Protein AF-A0A976DSD1-F1 (afdb_monomer_lite)

Secondary structure (DSSP, 8-state):
-HHHHHHHHHHHGGG--S-----EEEE---S---TT-EEEEEE-SS-HHHHHHHHHHTT-EEEEEEEPPTT----HHHHHHHHHHHHHTT-EEEEEHHHHTTS-GGGTTTSEEE-EEEE-S--HHHHHHHHTTT-

Radius of gyration: 18.36 Å; chains: 1; bounding box: 45×28×47 Å

pLDDT: mean 93.77, std 4.38, range [74.38, 98.62]

Sequence (135 aa):
GAAAQASFATIWGPQIPVPLVTAELLPLQTGMDWQGQRLLAFAGIADPERFFTTLRNLGADVIRGEGLADHAPLSETLLKRLEAEAFANGAQLVTTEKDAARLPPHWRMRVLTLVVRLEVPDWSAIDAALARLGL

Structure (mmCIF, N/CA/C/O backbone):
data_AF-A0A976DSD1-F1
#
_entry.id   AF-A0A976DSD1-F1
#
loop_
_atom_site.group_PDB
_atom_site.id
_atom_site.type_symbol
_atom_site.label_atom_id
_atom_site.label_alt_id
_atom_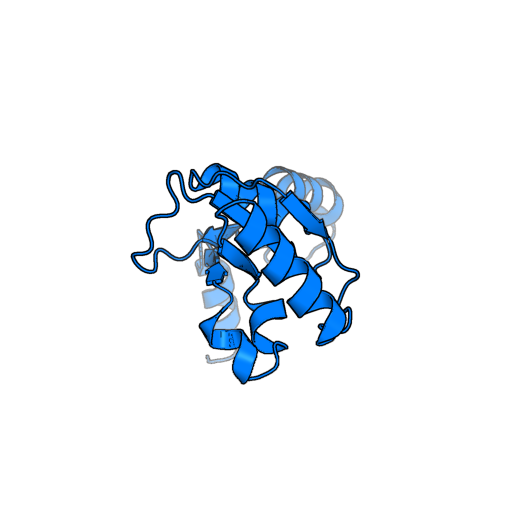site.label_comp_id
_atom_site.label_asym_id
_atom_site.label_entity_id
_atom_site.label_seq_id
_atom_site.pdbx_PDB_ins_code
_atom_site.Cartn_x
_atom_site.Cartn_y
_atom_site.Cartn_z
_atom_site.occupancy
_atom_site.B_iso_or_equiv
_atom_site.auth_seq_id
_atom_site.auth_comp_id
_atom_site.auth_asym_id
_atom_site.auth_atom_id
_atom_site.pdbx_PDB_model_num
ATOM 1 N N . GLY A 1 1 ? 1.416 2.402 -13.487 1.00 76.81 1 GLY A N 1
ATOM 2 C CA . GLY A 1 1 ? 0.449 1.678 -14.334 1.00 76.81 1 GLY A 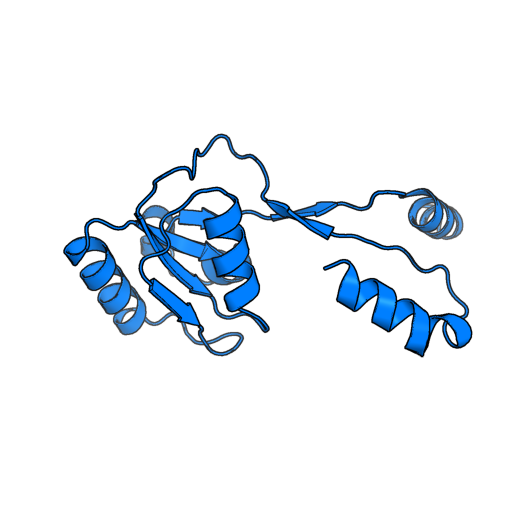CA 1
ATOM 3 C C . GLY A 1 1 ? 0.795 1.876 -15.795 1.00 76.81 1 GLY A C 1
ATOM 4 O O . GLY A 1 1 ? 1.713 2.643 -16.082 1.00 76.81 1 GLY A O 1
ATOM 5 N N . ALA A 1 2 ? 0.057 1.225 -16.695 1.00 84.94 2 ALA A N 1
ATOM 6 C CA . ALA A 1 2 ? 0.336 1.204 -18.135 1.00 84.94 2 ALA A CA 1
ATOM 7 C C . ALA A 1 2 ? 0.488 2.604 -18.764 1.00 84.94 2 ALA A C 1
ATOM 9 O O . ALA A 1 2 ? 1.444 2.841 -19.494 1.00 84.94 2 ALA A O 1
ATOM 10 N N . ALA A 1 3 ? -0.378 3.564 -18.409 1.00 88.44 3 ALA A N 1
ATOM 11 C CA . ALA A 1 3 ? -0.300 4.934 -18.928 1.00 88.44 3 ALA A CA 1
ATOM 12 C C . ALA A 1 3 ? 1.036 5.624 -18.593 1.00 88.44 3 ALA A C 1
ATOM 14 O O . ALA A 1 3 ? 1.683 6.176 -19.474 1.00 88.44 3 ALA A O 1
ATOM 15 N N . ALA A 1 4 ? 1.494 5.526 -17.339 1.00 88.12 4 ALA A N 1
ATOM 16 C CA . ALA A 1 4 ? 2.766 6.115 -16.920 1.00 88.12 4 ALA A CA 1
ATOM 17 C C . ALA A 1 4 ? 3.968 5.484 -17.644 1.00 88.12 4 ALA A C 1
ATOM 19 O O . ALA A 1 4 ? 4.911 6.186 -17.996 1.00 88.12 4 ALA A O 1
ATOM 20 N N . GLN A 1 5 ? 3.924 4.173 -17.904 1.00 92.00 5 GLN A N 1
ATOM 21 C CA . GLN A 1 5 ? 4.973 3.482 -18.660 1.00 92.00 5 GLN A CA 1
ATOM 22 C C . GLN A 1 5 ? 4.969 3.885 -20.137 1.00 92.00 5 GLN A C 1
ATOM 24 O O . GLN A 1 5 ? 6.032 4.148 -20.692 1.00 92.00 5 GLN A O 1
ATOM 29 N N . ALA A 1 6 ? 3.793 4.014 -20.755 1.00 92.75 6 ALA A N 1
ATOM 30 C CA . ALA A 1 6 ? 3.665 4.505 -22.125 1.00 92.75 6 ALA A CA 1
ATOM 31 C C . ALA A 1 6 ? 4.179 5.949 -22.259 1.00 92.75 6 ALA A C 1
ATOM 33 O O . ALA A 1 6 ? 4.930 6.258 -23.187 1.00 92.75 6 ALA A O 1
ATOM 34 N N . SER A 1 7 ? 3.846 6.823 -21.303 1.00 94.44 7 SER A N 1
ATOM 35 C CA . SER A 1 7 ? 4.386 8.186 -21.248 1.00 94.44 7 SER A CA 1
ATOM 36 C C . SER A 1 7 ? 5.903 8.185 -21.075 1.00 94.44 7 SER A C 1
ATOM 38 O O . SER A 1 7 ? 6.591 8.913 -21.786 1.00 94.44 7 SER A O 1
ATOM 40 N N . PHE A 1 8 ? 6.440 7.341 -20.190 1.00 94.50 8 PHE A N 1
ATOM 41 C CA . PHE A 1 8 ? 7.884 7.208 -20.004 1.00 94.50 8 PHE A CA 1
ATOM 42 C C . PHE A 1 8 ? 8.584 6.769 -21.297 1.00 94.50 8 PHE A C 1
ATOM 44 O O . PHE A 1 8 ? 9.536 7.420 -21.719 1.00 94.50 8 PHE A O 1
ATOM 51 N N . ALA A 1 9 ? 8.086 5.723 -21.962 1.00 93.06 9 ALA A N 1
ATOM 52 C CA . ALA A 1 9 ? 8.643 5.231 -23.221 1.00 93.06 9 ALA A CA 1
ATOM 53 C C . ALA A 1 9 ? 8.582 6.289 -24.336 1.00 93.06 9 ALA A C 1
ATOM 55 O O . ALA A 1 9 ? 9.525 6.426 -25.107 1.00 93.06 9 ALA A O 1
ATOM 56 N N . THR A 1 10 ? 7.510 7.082 -24.383 1.00 94.88 10 THR A N 1
ATOM 57 C CA . THR A 1 10 ? 7.351 8.155 -25.377 1.00 94.88 10 THR A CA 1
ATOM 58 C C . THR A 1 10 ? 8.328 9.309 -25.138 1.00 94.88 10 THR A C 1
ATOM 60 O O . THR A 1 10 ? 8.953 9.790 -26.079 1.00 94.88 10 THR A O 1
ATOM 63 N N . ILE A 1 11 ? 8.467 9.764 -23.888 1.00 96.00 11 ILE A N 1
ATOM 64 C CA . ILE A 1 11 ? 9.284 10.939 -23.540 1.00 96.00 11 ILE A CA 1
ATOM 65 C C . ILE A 1 11 ? 10.778 10.590 -23.530 1.00 96.00 11 ILE A C 1
ATOM 67 O O . ILE A 1 11 ? 11.603 11.344 -24.049 1.00 96.00 11 ILE A O 1
ATOM 71 N N . TRP A 1 12 ? 11.126 9.450 -22.934 1.00 95.31 12 TRP A N 1
ATOM 72 C CA . TRP A 1 12 ? 12.508 9.095 -22.615 1.00 95.31 12 TRP A CA 1
ATOM 73 C C . TRP A 1 12 ? 13.058 7.944 -23.450 1.00 95.31 12 TRP A C 1
ATOM 75 O O . TRP A 1 12 ? 14.273 7.838 -23.569 1.00 95.31 12 TRP A O 1
ATOM 85 N N . GLY A 1 13 ? 12.212 7.110 -24.061 1.00 92.62 13 GLY A N 1
ATOM 86 C CA . GLY A 1 13 ? 12.647 5.943 -24.841 1.00 92.62 13 GLY A CA 1
ATOM 87 C C . GLY A 1 13 ? 13.733 6.250 -25.881 1.00 92.62 13 GLY A C 1
ATOM 88 O O . GLY A 1 13 ? 14.748 5.558 -25.879 1.00 92.62 13 GLY A O 1
ATOM 89 N N . PRO A 1 14 ? 13.616 7.320 -26.695 1.00 93.81 14 PRO A N 1
ATOM 90 C CA . PRO A 1 14 ? 14.658 7.689 -27.659 1.00 93.81 14 PRO A CA 1
ATOM 91 C C . PRO A 1 14 ? 16.010 8.081 -27.037 1.00 93.81 14 PRO A C 1
ATOM 93 O O . PRO A 1 14 ? 17.015 8.117 -27.742 1.00 93.81 14 PRO A O 1
ATOM 96 N N . GLN A 1 15 ? 16.042 8.413 -25.743 1.00 94.94 15 GLN A N 1
ATOM 97 C CA . GLN A 1 15 ? 17.224 8.905 -25.026 1.00 94.94 15 GLN A CA 1
ATOM 98 C C . GLN A 1 15 ? 17.893 7.826 -24.162 1.00 94.94 15 GLN A C 1
ATOM 100 O O . GLN A 1 15 ? 18.965 8.069 -23.609 1.00 94.94 15 GLN A O 1
ATOM 105 N N . ILE A 1 16 ? 17.276 6.649 -24.014 1.00 92.50 16 ILE A N 1
ATOM 106 C CA . ILE A 1 16 ? 17.764 5.576 -23.145 1.00 92.50 16 ILE A CA 1
ATOM 107 C C . ILE A 1 16 ? 18.503 4.541 -24.010 1.00 92.50 16 ILE A C 1
ATOM 109 O O . ILE A 1 16 ? 17.861 3.803 -24.753 1.00 92.50 16 ILE A O 1
ATOM 113 N N . PRO A 1 17 ? 19.845 4.442 -23.925 1.00 91.44 17 PRO A N 1
ATOM 114 C CA . PRO A 1 17 ? 20.631 3.539 -24.771 1.00 91.44 17 PRO A CA 1
ATOM 115 C C . PRO A 1 17 ? 20.655 2.088 -24.261 1.00 91.44 17 PRO A C 1
ATOM 117 O O . PRO A 1 17 ? 21.323 1.236 -24.845 1.00 91.44 17 PRO A O 1
ATOM 120 N N . VAL A 1 18 ? 19.982 1.809 -23.143 1.00 89.94 18 VAL A N 1
ATOM 121 C CA . VAL A 1 18 ? 19.935 0.490 -22.500 1.00 89.94 18 VAL A CA 1
ATOM 122 C C . VAL A 1 18 ? 18.570 -0.173 -22.709 1.00 89.94 18 VAL A C 1
ATOM 124 O O . VAL A 1 18 ? 17.587 0.533 -22.936 1.00 89.94 18 VAL A O 1
ATOM 127 N N . PRO A 1 19 ? 18.473 -1.514 -22.616 1.00 90.00 19 PRO A N 1
ATOM 128 C CA . PRO A 1 19 ? 17.188 -2.202 -22.694 1.00 90.00 19 PRO A CA 1
ATOM 129 C C . PRO A 1 19 ? 16.187 -1.668 -21.662 1.00 90.00 19 PRO A C 1
ATOM 131 O O . PRO A 1 19 ? 16.525 -1.497 -20.489 1.00 90.00 19 PRO A O 1
ATOM 134 N N . LEU A 1 20 ? 14.953 -1.424 -22.104 1.00 91.31 20 LEU A N 1
ATOM 135 C CA . LEU A 1 20 ? 13.843 -1.002 -21.256 1.00 91.31 20 LEU A CA 1
ATOM 136 C C . LEU A 1 20 ? 12.923 -2.195 -20.992 1.00 91.31 20 LEU A C 1
ATOM 138 O O . LEU A 1 20 ? 12.478 -2.848 -21.931 1.00 91.31 20 LEU A O 1
ATOM 142 N N . VAL A 1 21 ? 12.611 -2.437 -19.720 1.00 93.50 21 VAL A N 1
ATOM 143 C CA . VAL A 1 21 ? 11.702 -3.504 -19.286 1.00 93.50 21 VAL A CA 1
ATOM 144 C C . VAL A 1 21 ? 10.519 -2.891 -18.551 1.00 93.50 21 VAL A C 1
ATOM 146 O O . VAL A 1 21 ? 10.680 -1.968 -17.749 1.00 93.50 21 VAL A O 1
ATOM 149 N N . THR A 1 22 ? 9.322 -3.393 -18.839 1.00 93.88 22 THR A N 1
ATOM 150 C CA . THR A 1 22 ? 8.085 -3.003 -18.164 1.00 93.88 22 THR A CA 1
ATOM 151 C C . THR A 1 22 ? 7.734 -4.003 -17.073 1.00 93.88 22 THR A C 1
ATOM 153 O O . THR A 1 22 ? 8.041 -5.188 -17.161 1.00 93.88 22 THR A O 1
ATOM 156 N N . ALA A 1 23 ? 7.092 -3.512 -16.018 1.00 93.88 23 ALA A N 1
ATOM 157 C CA . ALA A 1 23 ? 6.679 -4.339 -14.897 1.00 93.88 23 ALA A CA 1
ATOM 158 C C . ALA A 1 23 ? 5.465 -3.732 -14.197 1.00 93.88 23 ALA A C 1
ATOM 160 O O . ALA A 1 23 ? 5.289 -2.509 -14.193 1.00 93.88 23 ALA A O 1
ATOM 161 N N . GLU A 1 24 ? 4.640 -4.553 -13.566 1.00 92.31 24 GLU A N 1
ATOM 162 C CA . GLU A 1 24 ? 3.477 -4.099 -12.811 1.00 92.31 24 GLU A CA 1
ATOM 163 C C . GLU A 1 24 ? 3.532 -4.567 -11.358 1.00 92.31 24 GLU A C 1
ATOM 165 O O . GLU A 1 24 ? 4.017 -5.646 -11.055 1.00 92.31 24 GLU A O 1
ATOM 170 N N . LEU A 1 25 ? 3.043 -3.728 -10.440 1.00 90.00 25 LEU A N 1
ATOM 171 C CA . LEU A 1 25 ? 2.830 -4.142 -9.057 1.00 90.00 25 LEU A CA 1
ATOM 172 C C . 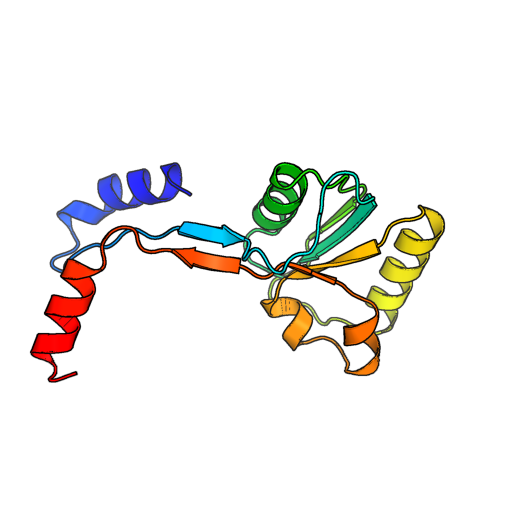LEU A 1 25 ? 1.437 -4.751 -8.946 1.00 90.00 25 LEU A C 1
ATOM 174 O O . LEU A 1 25 ? 0.452 -4.023 -9.090 1.00 90.00 25 LEU A O 1
ATOM 178 N N . LEU A 1 26 ? 1.378 -6.049 -8.670 1.00 91.06 26 LEU A N 1
ATOM 179 C CA . LEU A 1 26 ? 0.146 -6.810 -8.508 1.00 91.06 26 LEU A CA 1
ATOM 180 C C . LEU A 1 26 ? 0.009 -7.315 -7.065 1.00 91.06 26 LEU A C 1
ATOM 182 O O .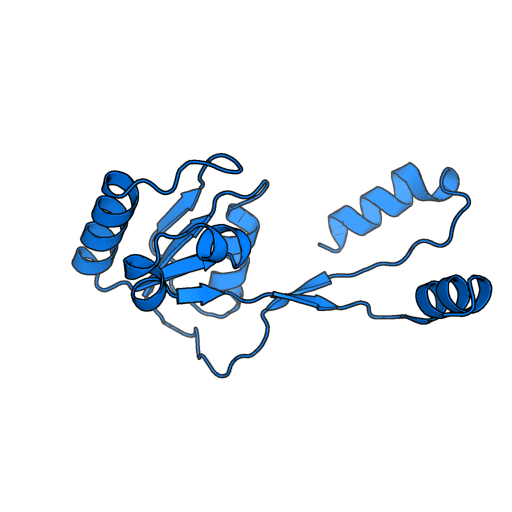 LEU A 1 26 ? 1.014 -7.688 -6.457 1.00 91.06 26 LEU A O 1
ATOM 186 N N . PRO A 1 27 ? -1.205 -7.352 -6.493 1.00 91.00 27 PRO A N 1
ATOM 187 C CA . PRO A 1 27 ? -1.445 -8.002 -5.208 1.00 91.00 27 PRO A CA 1
ATOM 188 C C . PRO A 1 27 ? -1.019 -9.470 -5.226 1.00 91.00 27 PRO A C 1
ATOM 190 O O . PRO A 1 27 ? -1.372 -10.214 -6.141 1.00 91.00 27 PRO A O 1
ATOM 193 N N . LEU A 1 28 ? -0.298 -9.903 -4.193 1.00 89.81 28 LEU A N 1
ATOM 194 C CA . LEU A 1 28 ? -0.015 -11.316 -3.985 1.00 89.81 28 LEU A CA 1
ATOM 195 C C . LEU A 1 28 ? -1.247 -11.986 -3.379 1.00 89.81 28 LEU A C 1
ATOM 197 O O . LEU A 1 28 ? -1.718 -11.590 -2.314 1.00 89.81 28 LEU A O 1
ATOM 201 N N . GLN A 1 29 ? -1.736 -13.034 -4.033 1.00 81.31 29 GLN A N 1
ATOM 202 C CA . GLN A 1 29 ? -2.823 -13.857 -3.513 1.00 81.31 29 GLN A CA 1
ATOM 203 C C . GLN A 1 29 ? -2.311 -14.699 -2.337 1.00 81.31 29 GLN A C 1
ATOM 205 O O . GLN A 1 29 ? -1.744 -15.773 -2.518 1.00 81.31 29 GLN A O 1
ATOM 210 N N . THR A 1 30 ? -2.487 -14.196 -1.114 1.00 81.12 30 THR A N 1
ATOM 211 C CA . THR A 1 30 ? -2.095 -14.878 0.134 1.00 81.12 30 THR A CA 1
ATOM 212 C C . THR A 1 30 ? -3.206 -15.768 0.707 1.00 81.12 30 THR A C 1
ATOM 214 O O . THR A 1 30 ? -3.078 -16.270 1.820 1.00 81.12 30 THR A O 1
ATOM 217 N N . GLY A 1 31 ? -4.304 -15.958 -0.036 1.00 81.00 31 GLY A N 1
ATOM 218 C CA . GLY A 1 31 ? -5.497 -16.688 0.411 1.00 81.00 31 GLY A CA 1
ATOM 219 C C . GLY A 1 31 ? -6.481 -15.852 1.239 1.00 81.00 31 GLY A C 1
ATOM 220 O O . GLY A 1 31 ? -7.514 -16.367 1.652 1.00 81.00 31 GLY A O 1
ATOM 221 N N . MET A 1 32 ? -6.184 -14.570 1.474 1.00 85.00 32 MET A N 1
ATOM 222 C CA . MET A 1 32 ? -7.118 -13.626 2.086 1.00 85.00 32 MET A CA 1
ATOM 223 C C . MET A 1 32 ? -8.142 -13.147 1.054 1.00 85.00 32 MET A C 1
ATOM 225 O O . MET A 1 32 ? -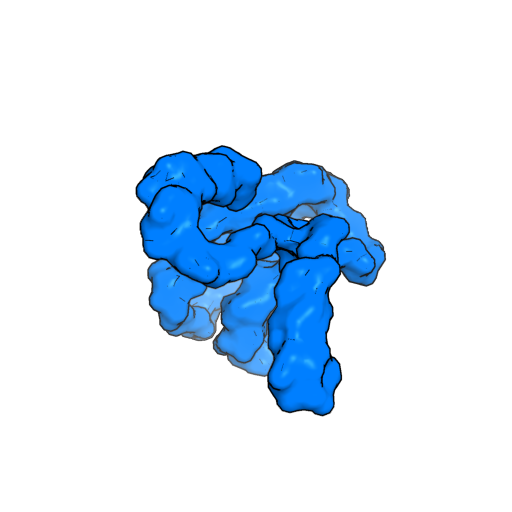7.765 -12.555 0.043 1.00 85.00 32 MET A O 1
ATOM 229 N N . ASP A 1 33 ? -9.425 -13.366 1.333 1.00 88.31 33 ASP A N 1
ATOM 230 C CA . ASP A 1 33 ? -10.515 -12.816 0.529 1.00 88.31 33 ASP A CA 1
ATOM 231 C C . ASP A 1 33 ? -10.841 -11.392 0.987 1.00 88.31 33 ASP A C 1
ATOM 233 O O . ASP A 1 33 ? -11.318 -11.183 2.101 1.00 88.31 33 ASP A O 1
ATOM 237 N N . TRP A 1 34 ? -10.554 -10.409 0.139 1.00 94.12 34 TRP A N 1
ATOM 238 C CA . TRP A 1 34 ? -10.799 -8.992 0.411 1.00 94.12 34 TRP A CA 1
ATOM 239 C C . TRP A 1 34 ? -12.245 -8.569 0.123 1.00 94.12 34 TRP A C 1
ATOM 241 O O . TRP A 1 34 ? -12.652 -7.482 0.544 1.00 94.12 34 TRP A O 1
ATOM 251 N N . GLN A 1 35 ? -13.024 -9.399 -0.576 1.00 95.62 35 GLN A N 1
ATOM 252 C CA . GLN A 1 35 ? -14.354 -9.052 -1.058 1.00 95.62 35 GLN A CA 1
ATOM 253 C C . GLN A 1 35 ? -15.292 -8.699 0.105 1.00 95.62 35 GLN A C 1
ATOM 255 O O . GLN A 1 35 ? -15.525 -9.489 1.018 1.00 95.62 35 GLN A O 1
ATOM 260 N N . GLY A 1 36 ? -15.853 -7.489 0.074 1.00 94.75 36 GLY A N 1
ATOM 261 C CA . GLY A 1 36 ? -16.798 -7.002 1.081 1.00 94.75 36 GLY A CA 1
ATOM 262 C C . GLY A 1 36 ? -16.188 -6.691 2.452 1.00 94.75 36 GLY A C 1
ATOM 263 O O . GLY A 1 36 ? -16.922 -6.265 3.346 1.00 94.75 36 GLY A O 1
ATOM 264 N N . GLN A 1 37 ? -14.873 -6.855 2.644 1.00 96.62 37 GLN A N 1
ATOM 265 C CA . GLN A 1 37 ? -14.232 -6.443 3.890 1.00 96.62 37 GLN A CA 1
ATOM 266 C C . GLN A 1 37 ? -14.302 -4.924 4.041 1.00 96.62 37 GLN A C 1
ATOM 268 O O . GLN A 1 37 ? -13.878 -4.185 3.154 1.00 96.62 37 GLN A O 1
ATOM 273 N N . ARG A 1 38 ? -14.789 -4.458 5.193 1.00 98.19 38 ARG A N 1
ATOM 274 C CA . ARG A 1 38 ? -14.776 -3.038 5.555 1.00 98.19 38 ARG A CA 1
ATOM 275 C C . ARG A 1 38 ? -13.395 -2.676 6.074 1.00 98.19 38 ARG A C 1
ATOM 277 O O . ARG A 1 38 ? -12.958 -3.221 7.087 1.00 98.19 38 ARG A O 1
ATOM 284 N N . LEU A 1 39 ? -12.707 -1.769 5.393 1.00 98.31 39 LEU A N 1
ATOM 285 C CA . LEU A 1 39 ? -11.313 -1.438 5.674 1.00 98.31 39 LEU A CA 1
ATOM 286 C C . LEU A 1 39 ? -11.133 0.048 5.960 1.00 98.31 39 LEU A C 1
ATOM 288 O O . LEU A 1 39 ? -11.604 0.904 5.210 1.00 98.31 39 LEU A O 1
ATOM 292 N N . LEU A 1 40 ? -10.362 0.345 7.004 1.00 98.62 40 LEU A N 1
ATOM 293 C CA . LEU A 1 40 ? -9.721 1.644 7.165 1.00 98.62 40 LEU A CA 1
ATOM 294 C C . LEU A 1 40 ? -8.259 1.477 6.754 1.00 98.62 40 LEU A C 1
ATOM 296 O O . LEU A 1 40 ? -7.471 0.812 7.429 1.00 98.62 40 LEU A O 1
ATOM 300 N N . ALA A 1 41 ? -7.908 2.057 5.613 1.00 98.38 41 ALA A N 1
ATOM 301 C CA . ALA A 1 41 ? -6.589 1.930 5.022 1.00 98.38 41 ALA A CA 1
ATOM 302 C C . ALA A 1 41 ? -5.716 3.138 5.371 1.00 98.38 41 ALA A C 1
ATOM 304 O O . ALA A 1 41 ? -6.201 4.265 5.409 1.00 98.38 41 ALA A O 1
ATOM 305 N N . PHE A 1 42 ? -4.418 2.931 5.576 1.00 98.19 42 PHE A N 1
ATOM 306 C CA . PHE A 1 42 ? -3.451 4.028 5.669 1.00 98.19 42 PHE A CA 1
ATOM 307 C C . PHE A 1 42 ? -2.153 3.688 4.943 1.00 98.19 42 PHE A C 1
ATOM 309 O O . PHE A 1 42 ? -1.759 2.520 4.898 1.00 98.19 42 PHE A O 1
ATOM 316 N N . ALA A 1 43 ? -1.477 4.693 4.384 1.00 97.38 43 ALA A N 1
ATOM 317 C CA . ALA A 1 43 ? -0.195 4.486 3.711 1.00 97.38 43 ALA A CA 1
ATOM 318 C C . ALA A 1 43 ? 0.691 5.736 3.703 1.00 97.38 43 ALA A C 1
ATOM 320 O O . ALA A 1 43 ? 0.225 6.825 3.378 1.00 97.38 43 ALA A O 1
ATOM 321 N N . GLY A 1 44 ? 1.976 5.558 4.011 1.00 95.31 44 GLY A N 1
ATOM 322 C CA . GLY A 1 44 ? 3.035 6.569 3.932 1.00 95.31 44 GLY A CA 1
ATOM 323 C C . GLY A 1 44 ? 3.966 6.313 2.751 1.00 95.31 44 GLY A C 1
ATOM 324 O O . GLY A 1 44 ? 5.152 6.034 2.940 1.00 95.31 44 GLY A O 1
ATOM 325 N N . ILE A 1 45 ? 3.409 6.363 1.539 1.00 91.06 45 ILE A N 1
ATOM 326 C CA . ILE A 1 45 ? 4.108 6.193 0.254 1.00 91.06 45 ILE A CA 1
ATOM 327 C C . ILE A 1 45 ? 3.846 7.402 -0.652 1.00 91.06 45 ILE A C 1
ATOM 329 O O . ILE A 1 45 ? 2.957 8.198 -0.377 1.00 91.06 45 ILE A O 1
ATOM 333 N N . ALA A 1 46 ? 4.584 7.515 -1.760 1.00 90.31 46 ALA A N 1
ATOM 334 C CA . ALA A 1 46 ? 4.461 8.642 -2.690 1.00 90.31 46 ALA A CA 1
ATOM 335 C C . ALA A 1 46 ? 3.055 8.816 -3.306 1.00 90.31 46 ALA A C 1
ATOM 337 O O . ALA A 1 46 ? 2.663 9.938 -3.605 1.00 90.31 46 ALA A O 1
ATOM 338 N N . ASP A 1 47 ? 2.303 7.724 -3.488 1.00 90.50 47 ASP A N 1
ATOM 339 C CA . ASP A 1 47 ? 0.930 7.741 -4.012 1.00 90.50 47 ASP A CA 1
ATOM 340 C C . ASP A 1 47 ? 0.031 6.783 -3.201 1.00 90.50 47 ASP A C 1
ATOM 342 O O . ASP A 1 47 ? -0.121 5.609 -3.562 1.00 90.50 47 ASP A O 1
ATOM 346 N N . PRO A 1 48 ? -0.529 7.247 -2.065 1.00 94.75 48 PRO A N 1
ATOM 347 C CA . PRO A 1 48 ? -1.428 6.447 -1.231 1.00 94.75 48 PRO A CA 1
ATOM 348 C C . PRO A 1 48 ? -2.730 6.057 -1.946 1.00 94.75 48 PRO A C 1
ATOM 350 O O . PRO A 1 48 ? -3.262 4.972 -1.709 1.00 94.75 48 PRO A O 1
ATOM 353 N N . GLU A 1 49 ? -3.228 6.897 -2.859 1.00 95.19 49 GLU A N 1
ATOM 354 C CA . GLU A 1 49 ? -4.483 6.643 -3.578 1.00 95.19 49 GLU A CA 1
ATOM 355 C C . GLU A 1 49 ? -4.402 5.397 -4.457 1.00 95.19 49 GLU A C 1
ATOM 357 O O . GLU A 1 49 ? -5.360 4.617 -4.538 1.00 95.19 49 GLU A O 1
ATOM 362 N N . ARG A 1 50 ? -3.237 5.128 -5.057 1.00 92.25 50 ARG A N 1
ATOM 363 C CA . ARG A 1 50 ? -3.010 3.876 -5.787 1.00 92.25 50 ARG A CA 1
ATOM 364 C C . ARG A 1 50 ? -3.157 2.641 -4.895 1.00 92.25 50 ARG A C 1
ATOM 366 O O . ARG A 1 50 ? -3.685 1.621 -5.346 1.00 92.25 50 ARG A O 1
ATOM 373 N N . PHE A 1 51 ? -2.726 2.716 -3.639 1.00 95.56 51 PHE A N 1
ATOM 374 C CA . PHE A 1 51 ? -2.897 1.622 -2.683 1.00 95.56 51 PHE A CA 1
ATOM 375 C C . PHE A 1 51 ? -4.378 1.416 -2.328 1.00 95.56 51 PHE A C 1
ATOM 377 O O . PHE A 1 51 ? -4.877 0.293 -2.418 1.00 95.56 51 PHE A O 1
ATOM 384 N N . PHE A 1 52 ? -5.115 2.488 -2.028 1.00 97.25 52 PHE A N 1
ATOM 385 C CA . PHE A 1 52 ? -6.547 2.392 -1.714 1.00 97.25 52 PHE A CA 1
ATOM 386 C C . PHE A 1 52 ? -7.369 1.892 -2.904 1.00 97.25 52 PHE A C 1
ATOM 388 O O . PHE A 1 52 ? -8.258 1.058 -2.746 1.00 97.25 52 PHE A O 1
ATOM 395 N N . THR A 1 53 ? -7.036 2.349 -4.111 1.00 95.69 53 THR A N 1
ATOM 396 C CA . THR A 1 53 ? -7.657 1.875 -5.353 1.00 95.69 53 THR A CA 1
ATOM 397 C C . THR A 1 53 ? -7.405 0.386 -5.564 1.00 95.69 53 THR A C 1
ATOM 399 O O . THR A 1 53 ? -8.327 -0.340 -5.920 1.00 95.69 53 THR A O 1
ATOM 402 N N . THR A 1 54 ? -6.194 -0.096 -5.277 1.00 95.00 54 THR A N 1
ATOM 403 C CA . THR A 1 54 ? -5.883 -1.532 -5.337 1.00 95.00 54 THR A CA 1
ATOM 404 C C . THR A 1 54 ? -6.786 -2.347 -4.405 1.00 95.00 54 THR A C 1
ATOM 406 O O . THR A 1 54 ? -7.345 -3.347 -4.841 1.00 95.00 54 THR A O 1
ATOM 409 N N . LEU A 1 55 ? -6.995 -1.906 -3.159 1.00 96.50 55 LEU A N 1
ATOM 410 C CA . LEU A 1 55 ? -7.904 -2.579 -2.218 1.00 96.50 55 LEU A CA 1
ATOM 411 C C . LEU A 1 55 ? -9.353 -2.612 -2.727 1.00 96.50 55 LEU A C 1
ATOM 413 O O . LEU A 1 55 ? -10.000 -3.655 -2.670 1.00 96.50 55 LEU A O 1
ATOM 417 N N . ARG A 1 56 ? -9.853 -1.497 -3.276 1.00 97.00 56 ARG A N 1
ATOM 418 C CA . ARG A 1 56 ? -11.203 -1.437 -3.866 1.00 97.00 56 ARG A CA 1
ATOM 419 C C . ARG A 1 56 ? -11.343 -2.362 -5.075 1.00 97.00 56 ARG A C 1
ATOM 421 O O . ARG A 1 56 ? -12.357 -3.034 -5.212 1.00 97.00 56 ARG A O 1
ATOM 428 N N . ASN A 1 57 ? -10.315 -2.446 -5.921 1.00 95.00 57 ASN A N 1
ATOM 429 C CA . ASN A 1 57 ? -10.293 -3.350 -7.075 1.00 95.00 57 ASN A CA 1
ATOM 430 C C . ASN A 1 57 ? -10.272 -4.831 -6.668 1.00 95.00 57 ASN A C 1
ATOM 432 O O . ASN A 1 57 ? -10.738 -5.674 -7.427 1.00 95.00 57 ASN A O 1
ATOM 436 N N . LEU A 1 58 ? -9.762 -5.142 -5.473 1.00 94.81 58 LEU A N 1
ATOM 437 C CA . LEU A 1 58 ? -9.859 -6.468 -4.854 1.00 94.81 58 LEU A CA 1
ATOM 438 C C . LEU A 1 58 ? -11.229 -6.728 -4.198 1.00 94.81 58 LEU A C 1
ATOM 440 O O . LEU A 1 58 ? -11.428 -7.790 -3.619 1.00 94.81 58 LEU A O 1
ATOM 444 N N . GLY A 1 59 ? -12.163 -5.773 -4.271 1.00 96.06 59 GLY A N 1
ATOM 445 C CA . GLY A 1 59 ? -13.527 -5.910 -3.766 1.00 96.06 59 GLY A CA 1
ATOM 446 C C . GLY A 1 59 ? -13.743 -5.432 -2.331 1.00 96.06 59 GLY A C 1
ATOM 447 O O . GLY A 1 59 ? -14.844 -5.608 -1.806 1.00 96.06 59 GLY A O 1
ATOM 448 N N . ALA A 1 60 ? -12.739 -4.829 -1.689 1.00 97.50 60 ALA A N 1
ATOM 449 C CA . ALA A 1 60 ? -12.884 -4.300 -0.338 1.00 97.50 60 ALA A CA 1
ATOM 450 C C . ALA A 1 60 ? -13.690 -2.990 -0.297 1.00 97.50 60 ALA A C 1
ATOM 452 O O . ALA A 1 60 ? -13.552 -2.117 -1.159 1.00 97.50 60 ALA A O 1
ATOM 453 N N . ASP A 1 61 ? -14.463 -2.816 0.772 1.00 98.00 61 ASP A N 1
ATOM 454 C CA . ASP A 1 61 ? -15.144 -1.571 1.125 1.00 98.00 61 ASP A CA 1
ATOM 455 C C . ASP A 1 61 ? -14.189 -0.681 1.937 1.00 98.00 61 ASP A C 1
ATOM 457 O O . ASP A 1 61 ? -14.126 -0.741 3.167 1.00 98.00 61 ASP A O 1
ATOM 461 N N . VAL A 1 62 ? -13.373 0.116 1.241 1.00 98.19 62 VAL A N 1
ATOM 462 C CA . VAL A 1 62 ? -12.453 1.067 1.885 1.00 98.19 62 VAL A CA 1
ATOM 463 C C . VAL A 1 62 ? -13.238 2.284 2.374 1.00 98.19 62 VAL A C 1
ATOM 465 O O . VAL A 1 62 ? -13.382 3.272 1.649 1.00 98.19 62 VAL A O 1
ATOM 468 N N . ILE A 1 63 ? -13.710 2.221 3.620 1.00 97.88 63 ILE A N 1
ATOM 469 C CA . ILE A 1 63 ? -14.542 3.260 4.246 1.00 97.88 63 ILE A CA 1
ATOM 470 C C . ILE A 1 63 ? -13.773 4.561 4.510 1.00 97.88 63 ILE A C 1
ATOM 472 O O . ILE A 1 63 ? -14.366 5.636 4.572 1.00 97.88 63 ILE A O 1
ATOM 476 N N . ARG A 1 64 ? -12.446 4.468 4.661 1.00 97.44 64 ARG A N 1
ATOM 477 C CA . ARG A 1 64 ? -11.538 5.609 4.795 1.00 97.44 64 ARG A CA 1
ATOM 478 C C . ARG A 1 64 ? -10.127 5.223 4.357 1.00 97.44 64 ARG A C 1
ATOM 480 O O . ARG A 1 64 ? -9.635 4.155 4.712 1.00 97.44 64 ARG A O 1
ATOM 487 N N . GLY A 1 65 ? -9.479 6.125 3.621 1.00 97.75 65 GLY A N 1
ATOM 488 C CA . GLY A 1 65 ? -8.052 6.081 3.310 1.00 97.75 65 GLY A CA 1
ATOM 489 C C . GLY A 1 65 ? -7.323 7.254 3.968 1.00 97.75 65 GLY A C 1
ATOM 490 O O . GLY A 1 65 ? -7.668 8.404 3.717 1.00 97.75 65 GLY A O 1
ATOM 491 N N . GLU A 1 66 ? -6.330 6.979 4.812 1.00 97.94 66 GLU A N 1
ATOM 492 C CA . GLU A 1 66 ? -5.451 7.984 5.418 1.00 97.94 66 GLU A CA 1
ATOM 493 C C . GLU A 1 66 ? -4.099 7.994 4.689 1.00 97.94 66 GLU A C 1
ATOM 495 O O . GLU A 1 66 ? -3.239 7.133 4.905 1.00 97.94 66 GLU A O 1
ATOM 500 N N . GLY A 1 67 ? -3.904 8.975 3.810 1.00 97.19 67 GLY A N 1
ATOM 501 C CA . GLY A 1 67 ? -2.598 9.250 3.218 1.00 97.19 67 GLY A CA 1
ATOM 502 C C . GLY A 1 67 ? -1.674 9.904 4.243 1.00 97.19 67 GLY A C 1
ATOM 503 O O . GLY A 1 67 ? -1.995 10.951 4.802 1.00 97.19 67 GLY A O 1
ATOM 504 N N . LEU A 1 68 ? -0.520 9.295 4.491 1.00 95.88 68 LEU A N 1
ATOM 505 C CA . LEU A 1 68 ? 0.528 9.835 5.349 1.00 95.88 68 LEU A CA 1
ATOM 506 C C . LEU A 1 68 ? 1.660 10.392 4.482 1.00 95.88 68 LEU A C 1
ATOM 508 O O . LEU A 1 68 ? 1.880 9.937 3.360 1.00 95.88 68 LEU A O 1
ATOM 512 N N . ALA A 1 69 ? 2.414 11.354 5.017 1.00 91.50 69 ALA A N 1
ATOM 513 C CA . ALA A 1 69 ? 3.649 11.792 4.374 1.00 91.50 69 ALA A CA 1
ATOM 514 C C . ALA A 1 69 ? 4.621 10.610 4.222 1.00 91.50 69 ALA A C 1
ATOM 516 O O . ALA A 1 69 ? 4.617 9.678 5.037 1.00 91.50 69 ALA A O 1
ATOM 517 N N . ASP A 1 70 ? 5.464 10.651 3.188 1.00 83.62 70 ASP A N 1
ATOM 518 C CA . ASP A 1 70 ? 6.439 9.586 2.975 1.00 83.62 70 ASP A CA 1
ATOM 519 C C . ASP A 1 70 ? 7.342 9.455 4.208 1.00 83.62 70 ASP A C 1
ATOM 521 O O . ASP A 1 70 ? 7.840 10.445 4.747 1.00 83.62 70 ASP A O 1
ATOM 525 N N . HIS A 1 71 ? 7.493 8.224 4.694 1.00 82.38 71 HIS A N 1
ATOM 526 C CA . HIS A 1 71 ? 8.215 7.914 5.930 1.00 82.38 71 HIS A CA 1
ATOM 527 C C . HIS A 1 71 ? 7.687 8.601 7.206 1.00 82.38 71 HIS A C 1
ATOM 529 O O . HIS A 1 71 ? 8.416 8.679 8.198 1.00 82.38 71 HIS A O 1
ATOM 535 N N . ALA A 1 72 ? 6.425 9.042 7.238 1.00 85.25 72 ALA A N 1
ATOM 536 C CA . ALA A 1 72 ? 5.830 9.602 8.448 1.00 85.25 72 ALA A CA 1
ATOM 537 C C . ALA A 1 72 ? 5.982 8.647 9.656 1.00 85.25 72 ALA A C 1
ATOM 539 O O . ALA A 1 72 ? 5.795 7.427 9.509 1.00 85.25 72 ALA A O 1
ATOM 540 N N . PRO A 1 73 ? 6.286 9.172 10.861 1.00 91.19 73 PRO A N 1
ATOM 541 C CA . PRO A 1 73 ? 6.330 8.369 12.075 1.00 91.19 73 PRO A CA 1
ATOM 542 C C . PRO A 1 73 ? 4.973 7.728 12.380 1.00 91.19 73 PRO A C 1
ATOM 544 O O . PRO A 1 73 ? 3.971 8.417 12.584 1.00 91.19 73 PRO A O 1
ATOM 547 N N . LEU A 1 74 ? 4.951 6.400 12.496 1.00 95.25 74 LEU A N 1
ATOM 548 C CA . LEU A 1 74 ? 3.774 5.638 12.923 1.00 95.25 74 LEU A CA 1
ATOM 549 C C . LEU A 1 74 ? 3.673 5.656 14.454 1.00 95.25 74 LEU A C 1
ATOM 551 O O . LEU A 1 74 ? 3.882 4.649 15.127 1.00 95.25 74 LEU A O 1
ATOM 555 N N . SER A 1 75 ? 3.436 6.850 15.004 1.00 95.31 75 SER A N 1
ATOM 556 C CA . SER A 1 75 ? 3.339 7.060 16.451 1.00 95.31 75 SER A CA 1
ATOM 557 C C . SER A 1 75 ? 2.193 6.259 17.072 1.00 95.31 75 SER A C 1
ATOM 559 O O . SER A 1 75 ? 1.151 6.044 16.452 1.00 95.31 75 SER A O 1
ATOM 561 N N . GLU A 1 76 ? 2.352 5.894 18.344 1.00 96.25 76 GLU A N 1
ATOM 562 C CA . GLU A 1 76 ? 1.324 5.183 19.111 1.00 96.25 76 GLU A CA 1
ATOM 563 C C . GLU A 1 76 ? -0.017 5.938 19.116 1.00 96.25 76 GLU A C 1
ATOM 565 O O . GLU A 1 76 ? -1.075 5.333 18.968 1.00 96.25 76 GLU A O 1
ATOM 570 N N . THR A 1 77 ? 0.017 7.269 19.234 1.00 97.00 77 THR A N 1
ATOM 571 C CA . THR A 1 77 ? -1.181 8.121 19.217 1.00 97.00 77 THR A CA 1
ATOM 572 C C . THR A 1 77 ? -1.913 8.054 17.879 1.00 97.00 77 THR A C 1
ATOM 574 O O . THR A 1 77 ? -3.138 7.940 17.857 1.00 97.00 77 THR A O 1
ATOM 577 N N . LEU A 1 78 ? -1.176 8.097 16.763 1.00 96.75 78 LEU A N 1
ATOM 578 C CA . LEU A 1 78 ? -1.754 7.970 15.425 1.00 96.75 78 LEU A CA 1
ATOM 579 C C . LEU A 1 78 ? -2.430 6.608 15.258 1.00 96.75 78 LEU A C 1
ATOM 581 O O . LEU A 1 78 ? -3.594 6.552 14.868 1.00 96.75 78 LEU A O 1
ATOM 585 N N . LEU A 1 79 ? -1.720 5.527 15.583 1.00 97.81 79 LEU A N 1
ATOM 586 C CA . LEU A 1 79 ? -2.227 4.167 15.404 1.00 97.81 79 LEU A CA 1
ATOM 587 C C . LEU A 1 79 ? -3.451 3.899 16.288 1.00 97.81 79 LEU A C 1
ATOM 589 O O . LEU A 1 79 ? -4.448 3.390 15.786 1.00 97.81 79 LEU A O 1
ATOM 593 N N . LYS A 1 80 ? -3.444 4.340 17.555 1.00 97.88 80 LYS A N 1
ATOM 594 C CA . LYS A 1 80 ? -4.616 4.243 18.448 1.00 97.88 80 LYS A CA 1
ATOM 595 C C . LYS A 1 80 ? -5.826 4.998 17.917 1.00 97.88 80 LYS A C 1
ATOM 597 O O . LYS A 1 80 ? -6.942 4.501 18.016 1.00 97.88 80 LYS A O 1
ATOM 602 N N . ARG A 1 81 ? -5.619 6.190 17.350 1.00 97.94 81 ARG A N 1
ATOM 603 C CA . ARG A 1 81 ? -6.700 6.972 16.736 1.00 97.94 81 ARG A CA 1
ATOM 604 C C . ARG A 1 81 ? -7.312 6.221 15.552 1.00 97.94 81 ARG A C 1
ATOM 606 O O . ARG A 1 81 ? -8.531 6.123 15.472 1.00 97.94 81 ARG A O 1
ATOM 613 N N . LEU A 1 82 ? -6.475 5.688 14.660 1.00 97.94 82 LEU A N 1
ATOM 614 C CA . LEU A 1 82 ? -6.935 4.919 13.501 1.00 97.94 82 LEU A CA 1
ATOM 615 C C . LEU A 1 82 ? -7.637 3.619 13.929 1.00 97.94 82 LEU A C 1
ATOM 617 O O . LEU A 1 82 ? -8.682 3.292 13.381 1.00 97.94 82 LEU A O 1
ATOM 621 N N . GLU A 1 83 ? -7.109 2.910 14.930 1.00 97.94 83 GLU A N 1
ATOM 622 C CA . GLU A 1 83 ? -7.701 1.677 15.474 1.00 97.94 83 GLU A CA 1
ATOM 623 C C . GLU A 1 83 ? -9.069 1.937 16.101 1.00 97.94 83 GLU A C 1
ATOM 625 O O . GLU A 1 83 ? -10.021 1.223 15.800 1.00 97.94 83 GLU A O 1
ATOM 630 N N . ALA A 1 84 ? -9.188 2.979 16.927 1.00 98.06 84 ALA A N 1
ATOM 631 C CA . ALA A 1 84 ? -10.452 3.350 17.555 1.00 98.06 84 ALA A CA 1
ATOM 632 C C . ALA A 1 84 ? -11.525 3.693 16.513 1.00 98.06 84 ALA A C 1
ATOM 634 O O . ALA A 1 84 ? -12.684 3.311 16.665 1.00 98.06 84 ALA A O 1
ATOM 635 N N . GLU A 1 85 ? -11.146 4.380 15.437 1.00 98.12 85 GLU A N 1
ATOM 636 C CA . GLU A 1 85 ? -12.073 4.711 14.361 1.00 98.12 85 GLU A CA 1
ATOM 637 C C . GLU A 1 85 ? -12.453 3.499 13.510 1.00 98.12 85 GLU A C 1
ATOM 639 O O . GLU A 1 85 ? -13.629 3.328 13.181 1.00 98.12 85 GLU A O 1
ATOM 644 N N . ALA A 1 86 ? -11.488 2.635 13.189 1.00 98.00 86 ALA A N 1
ATOM 645 C CA . ALA A 1 86 ? -11.754 1.382 12.496 1.00 98.00 86 ALA A CA 1
ATOM 646 C C . ALA A 1 86 ? -12.735 0.529 13.315 1.00 98.00 86 ALA A C 1
ATOM 648 O O . ALA A 1 86 ? -13.776 0.121 12.802 1.00 98.00 86 ALA A O 1
ATOM 649 N N . PHE A 1 87 ? -12.481 0.383 14.619 1.00 97.75 87 PHE A N 1
ATOM 650 C CA . PHE A 1 87 ? -13.357 -0.322 15.550 1.00 97.75 87 PHE A CA 1
ATOM 651 C C . PHE A 1 87 ? -14.772 0.270 15.586 1.00 97.75 87 PHE A C 1
ATOM 653 O O . PHE A 1 87 ? -15.747 -0.466 15.442 1.00 97.75 87 PHE A O 1
ATOM 660 N N . ALA A 1 88 ? -14.901 1.595 15.707 1.00 98.06 88 ALA A N 1
ATOM 661 C CA . ALA A 1 88 ? -16.199 2.274 15.740 1.00 98.06 88 ALA A CA 1
ATOM 662 C C . ALA A 1 88 ? -17.032 2.067 14.461 1.00 98.06 88 ALA A C 1
ATOM 664 O O . ALA A 1 88 ? -18.259 2.107 14.515 1.00 98.06 88 ALA A O 1
ATOM 665 N N . ASN A 1 89 ? -16.381 1.821 13.321 1.00 97.56 89 ASN A N 1
ATOM 666 C CA . ASN A 1 89 ? -17.036 1.596 12.031 1.00 97.56 89 ASN A CA 1
ATOM 667 C C . ASN A 1 89 ? -17.136 0.112 11.631 1.00 97.56 89 ASN A C 1
ATOM 669 O O . ASN A 1 89 ? -17.555 -0.191 10.504 1.00 97.56 89 ASN A O 1
ATOM 673 N N . GLY A 1 90 ? -16.748 -0.807 12.525 1.00 97.31 90 GLY A N 1
ATOM 674 C CA . GLY A 1 90 ? -16.698 -2.243 12.240 1.00 97.31 90 GLY A CA 1
ATOM 675 C C . GLY A 1 90 ? -15.744 -2.583 11.092 1.00 97.31 90 GLY A C 1
ATOM 676 O O . GLY A 1 90 ? -16.048 -3.452 10.279 1.00 97.31 90 GLY A O 1
ATOM 677 N N . ALA A 1 91 ? -14.639 -1.848 10.984 1.00 98.19 91 ALA A N 1
ATOM 678 C CA . ALA A 1 91 ? -13.642 -1.987 9.937 1.00 98.19 91 ALA A CA 1
ATOM 679 C C . ALA A 1 91 ? -12.312 -2.515 10.483 1.00 98.19 91 ALA A C 1
ATOM 681 O O . ALA A 1 91 ? -11.965 -2.318 11.648 1.00 98.19 91 ALA A O 1
ATOM 682 N N . GLN A 1 92 ? -11.546 -3.149 9.604 1.00 97.62 92 GLN A N 1
ATOM 683 C CA . GLN A 1 92 ? -10.208 -3.648 9.886 1.00 97.62 92 GLN A CA 1
ATOM 684 C C . GLN A 1 92 ? -9.152 -2.657 9.381 1.00 97.62 92 GLN A C 1
ATOM 686 O O . GLN A 1 92 ? -9.261 -2.123 8.274 1.00 97.62 92 GLN A O 1
ATOM 691 N N . LEU A 1 93 ? -8.108 -2.419 10.180 1.00 97.94 93 LEU A N 1
ATOM 692 C CA . LEU A 1 93 ? -6.964 -1.630 9.727 1.00 97.94 93 LEU A CA 1
ATOM 693 C C . LEU A 1 93 ? -6.147 -2.405 8.700 1.00 97.94 93 LEU A C 1
ATOM 695 O O . LEU A 1 93 ? -5.821 -3.576 8.922 1.00 97.94 93 LEU A O 1
ATOM 699 N N . VAL A 1 94 ? -5.755 -1.720 7.628 1.00 97.88 94 VAL A N 1
ATOM 700 C CA . VAL A 1 94 ? -4.881 -2.261 6.585 1.00 97.88 94 VAL A CA 1
ATOM 701 C C . VAL A 1 94 ? -3.831 -1.238 6.149 1.00 97.88 94 VAL A C 1
ATOM 703 O O . VAL A 1 94 ? -4.099 -0.037 6.076 1.00 97.88 94 VAL A O 1
ATOM 706 N N . THR A 1 95 ? -2.622 -1.703 5.844 1.00 97.94 95 THR A N 1
ATOM 707 C CA . THR A 1 95 ? -1.536 -0.856 5.334 1.00 97.94 95 THR A CA 1
ATOM 708 C C . THR A 1 95 ? -0.663 -1.578 4.304 1.00 97.94 95 THR A C 1
ATOM 710 O O . THR A 1 95 ? -0.921 -2.728 3.938 1.00 97.94 95 THR A O 1
ATOM 713 N N . THR A 1 96 ? 0.353 -0.884 3.796 1.00 96.00 96 THR A N 1
ATOM 714 C CA . THR A 1 96 ? 1.324 -1.402 2.824 1.00 96.00 96 THR A CA 1
ATOM 715 C C . THR A 1 96 ? 2.421 -2.227 3.506 1.00 96.00 96 THR A C 1
ATOM 717 O O . THR A 1 96 ? 2.726 -2.003 4.677 1.00 96.00 96 THR A O 1
ATOM 720 N N . GLU A 1 97 ? 3.103 -3.123 2.779 1.00 94.50 97 GLU A N 1
ATOM 721 C CA . GLU A 1 97 ? 4.299 -3.825 3.298 1.00 94.50 97 GLU A CA 1
ATOM 722 C C . GLU A 1 97 ? 5.379 -2.854 3.812 1.00 94.50 97 GLU A C 1
ATOM 724 O O . GLU A 1 97 ? 5.987 -3.090 4.860 1.00 94.50 97 GLU A O 1
ATOM 729 N N . LYS A 1 98 ? 5.584 -1.726 3.111 1.00 93.06 98 LYS A N 1
ATOM 730 C CA . LYS A 1 98 ? 6.576 -0.698 3.476 1.00 93.06 98 LYS A CA 1
ATOM 731 C C . LYS A 1 98 ? 6.286 -0.101 4.854 1.00 93.06 98 LYS A C 1
ATOM 733 O O . LYS A 1 98 ? 7.213 0.157 5.623 1.00 93.06 98 LYS A O 1
ATOM 738 N N . ASP A 1 99 ? 5.020 0.166 5.152 1.00 95.69 99 ASP A N 1
ATOM 739 C CA . ASP A 1 99 ? 4.611 0.759 6.425 1.00 95.69 99 ASP A CA 1
ATOM 740 C C . ASP A 1 99 ? 4.506 -0.298 7.527 1.00 95.69 99 ASP A C 1
ATOM 742 O O . ASP A 1 99 ? 4.948 -0.048 8.650 1.00 95.69 99 ASP A O 1
ATOM 746 N N . ALA A 1 100 ? 4.039 -1.506 7.199 1.00 96.12 100 ALA A N 1
ATOM 747 C CA . ALA A 1 100 ? 3.981 -2.635 8.123 1.00 96.12 100 ALA A CA 1
ATOM 748 C C . ALA A 1 100 ? 5.358 -2.981 8.715 1.00 96.12 100 ALA A C 1
ATOM 750 O O . ALA A 1 100 ? 5.475 -3.235 9.917 1.00 96.12 100 ALA A O 1
ATOM 751 N N . ALA A 1 101 ? 6.423 -2.903 7.909 1.00 94.75 101 ALA A N 1
ATOM 752 C CA . ALA A 1 101 ? 7.799 -3.106 8.368 1.00 94.75 101 ALA A CA 1
ATOM 753 C C . ALA A 1 101 ? 8.241 -2.089 9.441 1.00 94.75 101 ALA A C 1
ATOM 755 O O . ALA A 1 101 ? 9.093 -2.401 10.275 1.00 94.75 101 ALA A O 1
ATOM 756 N N . ARG A 1 102 ? 7.649 -0.886 9.452 1.00 94.44 102 ARG A N 1
ATOM 757 C CA . ARG A 1 102 ? 7.948 0.183 10.421 1.00 94.44 102 ARG A CA 1
ATOM 758 C C . ARG A 1 102 ? 7.023 0.170 11.637 1.00 94.44 102 ARG A C 1
ATOM 760 O O . ARG A 1 102 ? 7.260 0.936 12.571 1.00 94.44 102 ARG A O 1
ATOM 767 N N . LEU A 1 103 ? 5.982 -0.669 11.647 1.00 96.44 103 LEU A N 1
ATOM 768 C CA . LEU A 1 103 ? 5.070 -0.758 12.784 1.00 96.44 103 LEU A CA 1
ATOM 769 C C . LEU A 1 103 ? 5.809 -1.241 14.040 1.00 96.44 103 LEU A C 1
ATOM 771 O O . LEU A 1 103 ? 6.631 -2.171 13.958 1.00 96.44 103 LEU A O 1
ATOM 775 N N . PRO A 1 104 ? 5.476 -0.680 15.219 1.00 95.12 104 PRO A N 1
ATOM 776 C CA . PRO A 1 104 ? 5.898 -1.260 16.484 1.00 95.12 104 PRO A CA 1
ATOM 777 C C . PRO A 1 104 ? 5.444 -2.729 16.582 1.00 95.12 104 PRO A C 1
ATOM 779 O O . PRO A 1 104 ? 4.358 -3.064 16.097 1.00 95.12 104 PRO A O 1
ATOM 782 N N . PRO A 1 105 ? 6.227 -3.628 17.209 1.00 94.19 105 PRO A N 1
ATOM 783 C CA . PRO A 1 105 ? 5.937 -5.063 17.207 1.00 94.19 105 PRO A CA 1
ATOM 784 C C . PRO A 1 105 ? 4.521 -5.440 17.661 1.00 94.19 105 PRO A C 1
ATOM 786 O O . PRO A 1 105 ? 3.903 -6.311 17.053 1.00 94.19 105 PRO A O 1
ATOM 789 N N . HIS A 1 106 ? 3.976 -4.756 18.672 1.00 94.44 106 HIS A N 1
ATOM 790 C CA . HIS A 1 106 ? 2.635 -5.026 19.209 1.00 94.44 106 HIS A CA 1
ATOM 791 C C . HIS A 1 106 ? 1.484 -4.621 18.276 1.00 94.44 106 HIS A C 1
ATOM 793 O O . HIS A 1 106 ? 0.357 -5.066 18.488 1.00 94.44 106 HIS A O 1
ATOM 799 N N . TRP A 1 107 ? 1.754 -3.825 17.238 1.00 96.62 107 TRP A N 1
ATOM 800 C CA . TRP A 1 107 ? 0.770 -3.431 16.224 1.00 96.62 107 TRP A CA 1
ATOM 801 C C . TRP A 1 107 ? 0.693 -4.388 15.037 1.00 96.62 107 TRP A C 1
ATOM 803 O O . TRP A 1 107 ? -0.335 -4.436 14.365 1.00 96.62 107 TRP A O 1
ATOM 813 N N . ARG A 1 108 ? 1.737 -5.185 14.780 1.00 93.75 108 ARG A N 1
ATOM 814 C CA . ARG A 1 108 ? 1.816 -6.039 13.578 1.00 93.75 108 ARG A CA 1
ATOM 815 C C . ARG A 1 108 ? 0.711 -7.090 13.499 1.00 93.75 108 ARG A C 1
ATOM 817 O O . ARG A 1 108 ? 0.296 -7.444 12.409 1.00 93.75 108 ARG A O 1
ATOM 824 N N . MET A 1 109 ? 0.211 -7.548 14.647 1.00 91.62 109 MET A N 1
ATOM 825 C CA . MET A 1 109 ? -0.906 -8.500 14.711 1.00 91.62 109 MET A CA 1
ATOM 826 C C . MET A 1 109 ? -2.285 -7.837 14.589 1.00 91.62 109 MET A C 1
ATOM 828 O O . MET A 1 109 ? -3.281 -8.540 14.469 1.00 91.62 109 MET A O 1
ATOM 832 N N . ARG A 1 110 ? -2.360 -6.501 14.654 1.00 95.88 110 ARG A N 1
ATOM 833 C CA . ARG A 1 110 ? -3.620 -5.738 14.645 1.00 95.88 110 ARG A CA 1
ATOM 834 C C . ARG A 1 110 ? -3.925 -5.083 13.302 1.00 95.88 110 ARG A C 1
ATOM 836 O O . ARG A 1 110 ? -5.045 -4.633 13.083 1.00 95.88 110 ARG A O 1
ATOM 843 N N . VAL A 1 111 ? -2.930 -4.998 12.424 1.00 97.25 111 VAL A N 1
ATOM 844 C CA . VAL A 1 111 ? -3.015 -4.313 11.134 1.00 97.25 111 VAL A CA 1
ATOM 845 C C . VAL A 1 111 ? -2.763 -5.329 10.028 1.00 97.25 111 VAL A C 1
ATOM 847 O O . VAL A 1 111 ? -1.707 -5.958 9.985 1.00 97.25 111 VAL A O 1
ATOM 850 N N . LEU A 1 112 ? -3.724 -5.480 9.119 1.00 96.12 112 LEU A N 1
ATOM 851 C CA . LEU A 1 112 ? -3.539 -6.298 7.928 1.00 96.12 112 LEU A CA 1
ATOM 852 C C . LEU A 1 112 ? -2.556 -5.619 6.978 1.00 96.12 112 LEU A C 1
ATOM 854 O O . LEU A 1 112 ? -2.466 -4.395 6.903 1.00 96.12 112 LEU A O 1
ATOM 858 N N . THR A 1 113 ? -1.820 -6.421 6.225 1.00 95.69 113 THR A N 1
ATOM 859 C CA . THR A 1 113 ? -0.857 -5.916 5.248 1.00 95.69 113 THR A CA 1
ATOM 860 C C . THR A 1 113 ? -1.250 -6.415 3.871 1.00 95.69 113 THR A C 1
ATOM 862 O O . THR A 1 113 ? -1.349 -7.625 3.666 1.00 95.69 113 THR A O 1
ATOM 865 N N . LEU A 1 114 ? -1.460 -5.498 2.926 1.00 95.06 114 LEU A N 1
ATOM 866 C CA . LEU A 1 114 ? -1.583 -5.879 1.525 1.00 95.06 114 LEU A CA 1
ATOM 867 C C . LEU A 1 114 ? -0.184 -6.096 0.956 1.00 95.06 114 LEU A C 1
ATOM 869 O O . LEU A 1 114 ? 0.617 -5.162 0.868 1.00 95.06 114 LEU A O 1
ATOM 873 N N . VAL A 1 115 ? 0.077 -7.335 0.564 1.00 93.00 115 VAL A N 1
ATOM 874 C CA . VAL A 1 115 ? 1.329 -7.742 -0.063 1.00 93.00 115 VAL A CA 1
ATOM 875 C C . VAL A 1 115 ? 1.220 -7.555 -1.567 1.00 93.00 115 VAL A C 1
ATOM 877 O O . VAL A 1 115 ? 0.236 -7.983 -2.171 1.00 93.00 115 VAL A O 1
ATOM 880 N N . VAL A 1 116 ? 2.229 -6.942 -2.181 1.00 92.25 116 VAL A N 1
ATOM 881 C CA . VAL A 1 116 ? 2.316 -6.788 -3.638 1.00 92.25 116 VAL A CA 1
ATOM 882 C C . VAL A 1 116 ? 3.608 -7.398 -4.167 1.00 92.25 116 VAL A C 1
ATOM 884 O O . VAL A 1 116 ? 4.618 -7.506 -3.468 1.00 92.25 116 VAL A O 1
ATOM 887 N N . ARG A 1 117 ? 3.594 -7.823 -5.424 1.00 91.75 117 ARG A N 1
ATOM 888 C CA . ARG A 1 117 ? 4.767 -8.319 -6.140 1.00 91.75 117 ARG A CA 1
ATOM 889 C C . ARG A 1 117 ? 4.935 -7.572 -7.442 1.00 91.75 117 ARG A C 1
ATOM 891 O O . ARG A 1 117 ? 3.964 -7.113 -8.036 1.00 91.75 117 ARG A O 1
ATOM 898 N N . LEU A 1 118 ? 6.193 -7.423 -7.834 1.00 92.38 118 LEU A N 1
ATOM 899 C CA . LEU A 1 118 ? 6.550 -6.892 -9.132 1.00 92.38 118 LEU A CA 1
ATOM 900 C C . LEU A 1 118 ? 6.495 -8.039 -10.139 1.00 92.38 118 LEU A C 1
ATOM 902 O O . LEU A 1 118 ? 7.297 -8.964 -10.052 1.00 92.38 118 LEU A O 1
ATOM 906 N N . GLU A 1 119 ? 5.554 -7.961 -11.066 1.00 93.12 119 GLU A N 1
ATOM 907 C CA . GLU A 1 119 ? 5.412 -8.891 -12.176 1.00 93.12 119 GLU A CA 1
ATOM 908 C C . GLU A 1 119 ? 6.072 -8.287 -13.413 1.00 93.12 119 GLU A C 1
ATOM 910 O O . GLU A 1 119 ? 5.719 -7.184 -13.842 1.00 93.12 119 GLU A O 1
ATOM 915 N N . VAL A 1 120 ? 7.039 -9.006 -13.976 1.00 94.38 120 VAL A N 1
ATOM 916 C CA . VAL A 1 120 ? 7.709 -8.645 -15.227 1.00 94.38 120 VAL A CA 1
ATOM 917 C C . VAL A 1 120 ? 7.208 -9.614 -16.302 1.00 94.38 120 VAL A C 1
ATOM 919 O O . VAL A 1 120 ? 7.508 -10.803 -16.206 1.00 94.38 120 VAL A O 1
ATOM 922 N N . PRO A 1 121 ? 6.453 -9.148 -17.315 1.00 91.44 121 PRO A N 1
ATOM 923 C CA . PRO A 1 121 ? 5.888 -10.037 -18.334 1.00 91.44 121 PRO A CA 1
ATOM 924 C C . PRO A 1 121 ? 6.943 -10.749 -19.191 1.00 91.44 121 PRO A C 1
ATOM 926 O O . PRO A 1 121 ? 6.699 -11.851 -19.673 1.00 91.44 121 PRO A O 1
ATOM 929 N N . ASP A 1 122 ? 8.099 -10.111 -19.395 1.00 92.94 122 ASP A N 1
ATOM 930 C CA . ASP A 1 122 ? 9.212 -10.645 -20.178 1.00 92.94 122 ASP A CA 1
ATOM 931 C C . ASP A 1 122 ? 10.549 -10.388 -19.469 1.00 92.94 122 ASP A C 1
ATOM 933 O O . ASP A 1 122 ? 11.025 -9.254 -19.375 1.00 92.94 122 ASP A O 1
ATOM 937 N N . TRP A 1 123 ? 11.151 -11.468 -18.970 1.00 94.56 123 TRP A N 1
ATOM 938 C CA . TRP A 1 123 ? 12.437 -11.451 -18.271 1.00 94.56 123 TRP A CA 1
ATOM 939 C C . TRP A 1 123 ? 13.646 -11.494 -19.210 1.00 94.56 123 TRP A C 1
ATOM 941 O O . TRP A 1 123 ? 14.760 -11.225 -18.763 1.00 94.56 123 TRP A O 1
ATOM 951 N N . SER A 1 124 ? 13.462 -11.757 -20.509 1.00 94.44 124 SER A N 1
ATOM 952 C CA . SER A 1 124 ? 14.559 -12.056 -21.443 1.00 94.44 124 SER A CA 1
ATOM 953 C C . SER A 1 124 ? 15.648 -10.979 -21.484 1.00 94.44 124 SER A C 1
ATOM 955 O O . SER A 1 124 ? 16.842 -11.286 -21.494 1.00 94.44 124 SER A O 1
ATOM 957 N N . ALA A 1 125 ? 15.256 -9.704 -21.456 1.00 92.88 125 ALA A N 1
ATOM 958 C CA . ALA A 1 125 ? 16.189 -8.582 -21.446 1.00 92.88 125 ALA A CA 1
ATOM 959 C C . ALA A 1 125 ? 16.974 -8.469 -20.126 1.00 92.88 125 ALA A C 1
ATOM 961 O O . ALA A 1 125 ? 18.142 -8.069 -20.145 1.00 92.88 125 ALA A O 1
ATOM 962 N N . ILE A 1 126 ? 16.354 -8.828 -18.994 1.00 93.75 126 ILE A N 1
ATOM 963 C CA . ILE A 1 126 ? 17.009 -8.872 -17.679 1.00 93.75 126 ILE A CA 1
ATOM 964 C C . ILE A 1 126 ? 17.994 -10.042 -17.648 1.00 93.75 126 ILE A C 1
ATOM 966 O O . ILE A 1 126 ? 19.166 -9.833 -17.339 1.00 93.75 126 ILE A O 1
ATOM 970 N N . ASP A 1 127 ? 17.560 -11.234 -18.052 1.00 94.56 127 ASP A N 1
ATOM 971 C CA . ASP A 1 127 ? 18.388 -12.444 -18.072 1.00 94.56 127 ASP A CA 1
ATOM 972 C C . ASP A 1 127 ? 19.616 -12.267 -18.973 1.00 94.56 127 ASP A C 1
ATOM 974 O O . ASP A 1 127 ? 20.742 -12.551 -18.570 1.00 94.56 127 ASP A O 1
ATOM 978 N N . ALA A 1 128 ? 19.440 -11.691 -20.166 1.00 93.69 128 ALA A N 1
ATOM 979 C CA . ALA A 1 128 ? 20.550 -11.377 -21.064 1.00 93.69 128 ALA A CA 1
ATOM 980 C C . ALA A 1 128 ? 21.527 -10.343 -20.471 1.00 93.69 128 ALA A C 1
ATOM 982 O O . ALA A 1 128 ? 22.714 -10.323 -20.814 1.00 93.69 128 ALA A O 1
ATOM 983 N N . ALA A 1 129 ? 21.061 -9.447 -19.598 1.00 91.94 129 ALA A N 1
ATOM 984 C CA . ALA A 1 129 ? 21.932 -8.520 -18.886 1.00 91.94 129 ALA A CA 1
ATOM 985 C C . ALA A 1 129 ? 22.699 -9.208 -17.749 1.00 91.94 129 ALA A C 1
ATOM 987 O O . ALA A 1 129 ? 23.903 -8.980 -17.632 1.00 91.94 129 ALA A O 1
ATOM 988 N N . LEU A 1 130 ? 22.040 -10.068 -16.971 1.00 93.31 130 LEU A N 1
ATOM 9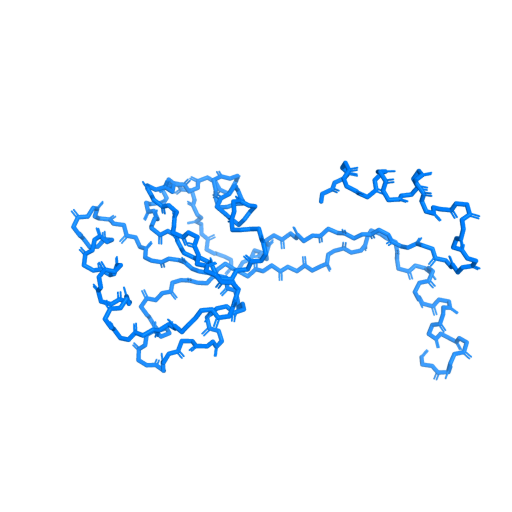89 C CA . LEU A 1 130 ? 22.657 -10.834 -15.884 1.00 93.31 130 LEU A CA 1
ATOM 990 C C . LEU A 1 130 ? 23.695 -11.834 -16.408 1.00 93.31 130 LEU A C 1
ATOM 992 O O . LEU A 1 130 ? 24.822 -11.853 -15.914 1.00 93.31 130 LEU A O 1
ATOM 996 N N . ALA A 1 131 ? 23.388 -12.539 -17.498 1.00 94.06 131 ALA A N 1
ATOM 997 C CA . ALA A 1 131 ? 24.306 -13.486 -18.126 1.00 94.06 131 ALA A CA 1
ATOM 998 C C . ALA A 1 131 ? 25.618 -12.821 -18.586 1.00 94.06 131 ALA A C 1
ATOM 1000 O O . ALA A 1 131 ? 26.692 -13.413 -18.483 1.00 94.06 131 ALA A O 1
ATOM 1001 N N . ARG A 1 132 ? 25.572 -11.557 -19.041 1.00 91.94 132 ARG A N 1
ATOM 1002 C CA . ARG A 1 132 ? 26.782 -10.779 -19.387 1.00 91.94 132 ARG A CA 1
ATOM 1003 C C . ARG A 1 132 ? 27.670 -10.474 -18.178 1.00 91.94 132 ARG A C 1
ATOM 1005 O O . ARG A 1 132 ? 28.851 -10.194 -18.362 1.00 91.94 132 ARG A O 1
ATOM 1012 N N . LEU A 1 133 ? 27.109 -10.511 -16.972 1.00 92.94 133 LEU A N 1
ATOM 1013 C CA . LEU A 1 133 ? 27.824 -10.350 -15.705 1.00 92.94 133 LEU A CA 1
ATOM 1014 C C . LEU A 1 133 ? 28.267 -11.697 -15.106 1.00 92.94 133 LEU A C 1
ATOM 1016 O O . LEU A 1 133 ? 28.948 -11.697 -14.083 1.00 92.94 133 LEU A O 1
ATOM 1020 N N . GLY A 1 134 ? 27.916 -12.825 -15.736 1.00 89.31 134 GLY A N 1
ATOM 1021 C CA . GLY A 1 134 ? 28.218 -14.170 -15.241 1.00 89.31 134 GLY A CA 1
ATOM 1022 C C . GLY A 1 134 ? 27.338 -14.621 -14.071 1.00 89.31 134 GLY A C 1
ATOM 1023 O O . GLY A 1 134 ? 27.766 -15.492 -13.313 1.00 89.31 134 GLY A O 1
ATOM 1024 N N . LEU A 1 135 ? 26.160 -14.007 -13.910 1.00 74.38 135 LEU A N 1
ATOM 1025 C CA . LEU A 1 135 ? 25.115 -14.410 -12.963 1.00 74.38 135 LEU A CA 1
ATOM 1026 C C . LEU A 1 135 ? 24.086 -15.326 -13.630 1.00 74.38 135 LEU A C 1
ATOM 1028 O O . LEU A 1 135 ? 23.828 -15.127 -14.840 1.00 74.38 135 LEU A O 1
#

Foldseek 3Di:
DVVVVVVCCVPCVVPDPADDFDKDKAWDPPVDQLAAAEEAEEEQDPDQVVVVVNSVVSHHNHVHYHYDHHVDQPDPVNLVVSLVVCVVVVHAAEYEPVVLVRDDPVCNVRYHYGDIDIGTPDCPSVVVVVVVVVD